Protein AF-A0AAV8XPL7-F1 (afdb_monomer)

Radius of gyration: 22.76 Å; Cα contacts (8 Å, |Δi|>4): 37; chains: 1; bounding box: 47×32×54 Å

Secondary structure (DSSP, 8-state):
-HHHHHHHHHHTTS-S--------TTSS--HHHHHHHHHHHHHHHS---SHHHHHHHHHTT-SSSPPP---TTSS--

Mean predicted aligned error: 12.77 Å

Foldseek 3Di:
DVVVVVVVCCVVVVDVDDDDDDPDPPPPCDPVNVLVVLLVVLCVVDDDPDPVVSVVSQQVSDDVPGDDDDDPVVPDD

Solvent-accessible surface area (backbone atoms only — not comparable to full-atom values): 5019 Å² total; per-residue (Å²): 116,69,66,62,53,58,52,49,39,44,77,67,70,75,42,97,75,83,91,78,87,76,86,60,93,58,83,87,51,52,77,62,54,58,55,50,50,37,31,54,58,35,46,76,78,45,91,61,88,50,78,72,40,47,53,54,34,42,36,69,34,34,87,80,80,51,53,87,82,82,70,67,86,80,57,90,123

InterPro domains:
  IPR057191 Domain of unknown function DUF7869 [PF25273] (2-68)

Nearest PDB structures (foldseek):
  6vlz-assembly1_AS  TM=4.008E-01  e=9.755E+00  Homo sapiens

Structure (mmCIF, N/CA/C/O backbone):
data_AF-A0AAV8XPL7-F1
#
_entry.id   AF-A0AAV8XPL7-F1
#
loop_
_atom_site.group_PDB
_atom_site.id
_atom_site.type_symbol
_atom_site.label_atom_id
_atom_site.label_alt_id
_atom_site.label_comp_id
_atom_site.label_asym_id
_atom_site.label_entity_id
_atom_site.label_seq_id
_atom_site.pdbx_PDB_ins_code
_atom_site.Cartn_x
_atom_site.Cartn_y
_atom_site.Cartn_z
_atom_site.occupancy
_atom_site.B_iso_or_equiv
_atom_site.auth_seq_id
_atom_site.auth_comp_id
_atom_site.auth_asym_id
_atom_site.auth_atom_id
_atom_site.pdbx_PDB_model_num
ATOM 1 N N . MET A 1 1 ? 10.601 8.166 -19.678 1.00 65.69 1 MET A N 1
ATOM 2 C CA . MET A 1 1 ? 11.764 9.085 -19.632 1.00 65.69 1 MET A CA 1
ATOM 3 C C . MET A 1 1 ? 13.082 8.338 -19.441 1.00 65.69 1 MET A C 1
ATOM 5 O O . MET A 1 1 ? 13.968 8.548 -20.250 1.00 65.69 1 MET A O 1
ATOM 9 N N . VAL A 1 2 ? 13.200 7.414 -18.476 1.00 78.19 2 VAL A N 1
ATOM 10 C CA . VAL A 1 2 ? 14.434 6.622 -18.244 1.00 78.19 2 VAL A CA 1
ATOM 11 C C . VAL A 1 2 ? 14.878 5.808 -19.469 1.00 78.19 2 VAL A C 1
ATOM 13 O O . VAL A 1 2 ? 16.054 5.803 -19.797 1.00 78.19 2 VAL A O 1
ATOM 16 N N . ILE A 1 3 ? 13.938 5.211 -20.210 1.00 82.12 3 ILE A N 1
ATOM 17 C CA . ILE A 1 3 ? 14.237 4.397 -21.404 1.00 82.12 3 ILE A CA 1
ATOM 18 C C . ILE A 1 3 ? 15.039 5.175 -22.463 1.00 82.12 3 ILE A C 1
ATOM 20 O O . ILE A 1 3 ? 15.990 4.637 -23.013 1.00 82.12 3 ILE A O 1
ATOM 24 N N . PHE A 1 4 ? 14.713 6.448 -22.712 1.00 87.44 4 PHE A N 1
ATOM 25 C CA . PHE A 1 4 ? 15.434 7.267 -23.698 1.00 87.44 4 PHE A CA 1
ATOM 26 C C . PHE A 1 4 ? 16.893 7.511 -23.302 1.00 87.44 4 PHE A C 1
ATOM 28 O O . PHE A 1 4 ? 17.765 7.538 -24.163 1.00 87.44 4 PHE A O 1
ATOM 35 N N . VAL A 1 5 ? 17.160 7.644 -22.000 1.00 88.88 5 VAL A N 1
ATOM 36 C CA . VAL A 1 5 ? 18.520 7.800 -21.476 1.00 88.88 5 VAL A CA 1
ATOM 37 C C . VAL A 1 5 ? 19.299 6.498 -21.648 1.00 88.88 5 VAL A C 1
ATOM 39 O O . VAL A 1 5 ? 20.411 6.531 -22.155 1.00 88.88 5 VAL A O 1
ATOM 42 N N . LEU A 1 6 ? 18.703 5.346 -21.325 1.00 86.38 6 LEU A N 1
ATOM 43 C CA . LEU A 1 6 ? 19.366 4.047 -21.507 1.00 86.38 6 LEU A CA 1
ATOM 44 C C . LEU A 1 6 ? 19.728 3.791 -22.978 1.00 86.38 6 LEU A C 1
ATOM 46 O O . LEU A 1 6 ? 20.839 3.362 -23.267 1.00 86.38 6 LEU A O 1
ATOM 50 N N . VAL A 1 7 ? 18.826 4.126 -23.907 1.00 85.62 7 VAL A N 1
ATOM 51 C CA . VAL A 1 7 ? 19.087 4.023 -25.352 1.00 85.62 7 VAL A CA 1
ATOM 52 C C . VAL A 1 7 ? 20.223 4.955 -25.780 1.00 85.62 7 VAL A C 1
ATOM 54 O O . VAL A 1 7 ? 21.096 4.539 -26.535 1.00 85.62 7 VAL A O 1
ATOM 57 N N . PHE A 1 8 ? 20.255 6.190 -25.272 1.00 90.94 8 PHE A N 1
ATOM 58 C CA . PHE A 1 8 ? 21.341 7.129 -25.557 1.00 90.94 8 PHE A CA 1
ATOM 59 C C . PHE A 1 8 ? 22.710 6.597 -25.101 1.00 90.94 8 PHE A C 1
ATOM 61 O O . PHE A 1 8 ? 23.673 6.702 -25.853 1.00 90.94 8 PHE A O 1
ATOM 68 N N . LEU A 1 9 ? 22.802 5.987 -23.912 1.00 90.00 9 LEU A N 1
ATOM 69 C CA . LEU A 1 9 ? 24.065 5.434 -23.402 1.00 90.00 9 LEU A CA 1
ATOM 70 C C . LEU A 1 9 ? 24.604 4.277 -24.257 1.00 90.00 9 LEU A C 1
ATOM 72 O O . LEU A 1 9 ? 25.815 4.188 -24.450 1.00 90.00 9 LEU A O 1
ATOM 76 N N . VAL A 1 10 ? 23.718 3.423 -24.781 1.00 87.56 10 VAL A N 1
ATOM 77 C CA . VAL A 1 10 ? 24.107 2.318 -25.675 1.00 87.56 10 VAL A CA 1
ATOM 78 C C . VAL A 1 10 ? 24.568 2.854 -27.028 1.00 87.56 10 VAL A C 1
ATOM 80 O O . VAL A 1 10 ? 25.600 2.436 -27.540 1.00 87.56 10 VAL A O 1
ATOM 83 N N . LEU A 1 11 ? 23.841 3.823 -27.596 1.00 90.25 11 LEU A N 1
ATOM 84 C CA . LEU A 1 11 ? 24.192 4.425 -28.889 1.00 90.25 11 LEU A CA 1
ATOM 85 C C . LEU A 1 11 ? 25.528 5.170 -28.867 1.00 90.25 11 LEU A C 1
ATOM 87 O O . LEU A 1 11 ? 26.157 5.324 -29.908 1.00 90.25 11 LEU A O 1
ATOM 91 N N . HIS A 1 12 ? 25.933 5.658 -27.699 1.00 92.69 12 HIS A N 1
ATOM 92 C CA . HIS A 1 12 ? 27.171 6.405 -27.523 1.00 92.69 12 HIS A CA 1
ATOM 93 C C . HIS A 1 12 ? 28.344 5.522 -27.056 1.00 92.69 12 HIS A C 1
ATOM 95 O O . HIS A 1 12 ? 29.364 6.062 -26.630 1.00 92.69 12 HIS A O 1
ATOM 101 N N . GLU A 1 13 ? 28.175 4.190 -27.107 1.00 87.00 13 GLU A N 1
ATOM 102 C CA . GLU A 1 13 ? 29.161 3.164 -26.723 1.00 87.00 13 GLU A CA 1
ATOM 103 C C . GLU A 1 13 ? 29.703 3.329 -25.291 1.00 87.00 13 GLU A C 1
ATOM 105 O O . GLU A 1 13 ? 30.813 2.920 -24.963 1.00 87.00 13 GLU A O 1
ATOM 110 N N . VAL A 1 14 ? 28.910 3.935 -24.400 1.00 89.25 14 VAL A N 1
ATOM 111 C CA . VAL A 1 14 ? 29.295 4.115 -22.991 1.00 89.25 14 VAL A CA 1
ATOM 112 C C . VAL A 1 14 ? 29.107 2.810 -22.211 1.00 89.25 14 VAL A C 1
ATOM 114 O O . VAL A 1 14 ? 29.811 2.569 -21.231 1.00 89.25 14 VAL A O 1
ATOM 117 N N . CYS A 1 15 ? 28.155 1.970 -22.627 1.00 83.88 15 CYS A N 1
ATOM 118 C CA . CYS A 1 15 ? 27.872 0.661 -22.038 1.00 83.88 15 CYS A CA 1
ATOM 119 C C . CYS A 1 15 ? 27.412 -0.327 -23.121 1.00 83.88 15 CYS A C 1
ATOM 121 O O . CYS A 1 15 ? 26.467 -0.030 -23.851 1.00 83.88 15 CYS A O 1
ATOM 123 N N . ASP A 1 16 ? 28.004 -1.523 -23.153 1.00 82.06 16 ASP A N 1
ATOM 124 C CA . ASP A 1 16 ? 27.648 -2.580 -24.116 1.00 82.06 16 ASP A CA 1
ATOM 125 C C . ASP A 1 16 ? 26.363 -3.328 -23.740 1.00 82.06 16 ASP A C 1
ATOM 127 O O . ASP A 1 16 ? 25.641 -3.847 -24.590 1.00 82.06 16 ASP A O 1
ATOM 131 N N . THR A 1 17 ? 26.065 -3.441 -22.444 1.00 82.38 17 THR A N 1
ATOM 132 C CA . THR A 1 17 ? 24.879 -4.149 -21.949 1.00 82.38 17 THR A CA 1
ATOM 133 C C . THR A 1 17 ? 24.345 -3.451 -20.708 1.00 82.38 17 THR A C 1
ATOM 135 O O . THR A 1 17 ? 25.097 -3.131 -19.790 1.00 82.38 17 THR A O 1
ATOM 138 N N . ILE A 1 18 ? 23.036 -3.201 -20.685 1.00 83.62 18 ILE A N 1
ATOM 139 C CA . ILE A 1 18 ? 22.350 -2.550 -19.569 1.00 83.62 18 ILE A CA 1
ATOM 140 C C . ILE A 1 18 ? 21.270 -3.498 -19.053 1.00 83.62 18 ILE A C 1
ATOM 142 O O . ILE A 1 18 ? 20.254 -3.710 -19.714 1.00 83.62 18 ILE A O 1
ATOM 146 N N . GLU A 1 19 ? 21.465 -4.029 -17.849 1.00 81.12 19 GLU A N 1
ATOM 147 C CA . GLU A 1 19 ? 20.413 -4.727 -17.112 1.00 81.12 19 GLU A CA 1
ATOM 148 C C . GLU A 1 19 ? 19.605 -3.719 -16.298 1.00 81.12 19 GLU A C 1
ATOM 150 O O . GLU A 1 19 ? 20.125 -3.034 -15.416 1.00 81.12 19 GLU A O 1
ATOM 155 N N . TYR A 1 20 ? 18.311 -3.617 -16.601 1.00 78.81 20 TYR A N 1
ATOM 156 C CA . TYR A 1 20 ? 17.406 -2.723 -15.893 1.00 78.81 20 TYR A CA 1
ATOM 157 C C . TYR A 1 20 ? 16.276 -3.516 -15.245 1.00 78.81 20 TYR A C 1
ATOM 159 O O . TYR A 1 20 ? 15.338 -3.966 -15.905 1.00 78.81 20 TYR A O 1
ATOM 167 N N . ASN A 1 21 ? 16.348 -3.651 -13.923 1.00 77.25 21 ASN A N 1
ATOM 168 C CA . ASN A 1 21 ? 15.279 -4.242 -13.132 1.00 77.25 21 ASN A CA 1
ATOM 169 C C . ASN A 1 21 ? 14.192 -3.190 -12.890 1.00 77.25 21 ASN A C 1
ATOM 171 O O . ASN A 1 21 ? 14.357 -2.275 -12.081 1.00 77.25 21 ASN A O 1
ATOM 175 N N . PHE A 1 22 ? 13.068 -3.309 -13.597 1.00 68.00 22 PHE A N 1
ATOM 176 C CA . PHE A 1 22 ? 11.897 -2.480 -13.330 1.00 68.00 22 PHE A CA 1
ATOM 177 C C . PHE A 1 22 ? 11.209 -2.957 -12.050 1.00 68.00 22 PHE A C 1
ATOM 179 O O . PHE A 1 22 ? 10.786 -4.108 -11.946 1.00 68.00 22 PHE A O 1
ATOM 186 N N . LEU A 1 23 ? 11.025 -2.046 -11.095 1.00 62.31 23 LEU A N 1
ATOM 187 C CA . LEU A 1 23 ? 10.086 -2.260 -10.000 1.00 62.31 23 LEU A CA 1
ATOM 188 C C . LEU A 1 23 ? 8.669 -2.174 -10.576 1.00 62.31 23 LEU A C 1
ATOM 190 O O . LEU A 1 23 ? 8.123 -1.088 -10.772 1.00 62.31 23 LEU A O 1
ATOM 194 N N . ILE A 1 24 ? 8.082 -3.325 -10.894 1.00 60.66 24 ILE A N 1
ATOM 195 C CA . ILE A 1 24 ? 6.676 -3.409 -11.288 1.00 60.66 24 ILE A CA 1
ATOM 196 C C . ILE A 1 24 ? 5.833 -3.155 -10.035 1.00 60.66 24 ILE A C 1
ATOM 198 O O . ILE A 1 24 ? 5.967 -3.858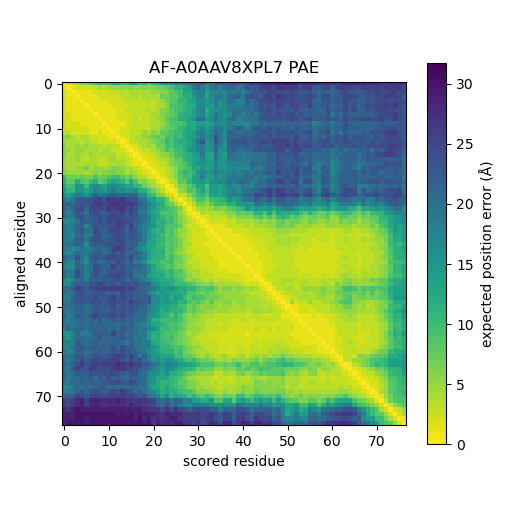 -9.029 1.00 60.66 24 ILE A O 1
ATOM 202 N N . SER A 1 25 ? 4.947 -2.157 -10.091 1.00 58.12 25 SER A N 1
ATOM 203 C CA . SER A 1 25 ? 3.915 -1.975 -9.068 1.00 58.12 25 SER A CA 1
ATOM 204 C C . SER A 1 25 ? 3.067 -3.247 -9.004 1.00 58.12 25 SER A C 1
ATOM 206 O O . SER A 1 25 ? 2.362 -3.571 -9.955 1.00 58.12 25 SER A O 1
ATOM 208 N N . GLY A 1 26 ? 3.192 -3.999 -7.909 1.00 57.12 26 GLY A N 1
ATOM 209 C CA . GLY A 1 26 ? 2.423 -5.223 -7.675 1.00 57.12 26 GLY A CA 1
ATOM 210 C C . GLY A 1 26 ? 3.236 -6.426 -7.200 1.00 57.12 26 GLY A C 1
ATOM 211 O O . GLY A 1 26 ? 2.676 -7.258 -6.500 1.00 57.12 26 GLY A O 1
ATOM 212 N N . HIS A 1 27 ? 4.541 -6.522 -7.485 1.00 57.50 27 HIS A N 1
ATOM 213 C CA . HIS A 1 27 ? 5.287 -7.747 -7.137 1.00 57.50 27 HIS A CA 1
ATOM 214 C C . HIS A 1 27 ? 5.787 -7.799 -5.678 1.00 57.50 27 HIS A C 1
ATOM 216 O O . HIS A 1 27 ? 6.001 -8.883 -5.145 1.00 57.50 27 HIS A O 1
ATOM 222 N N . ASN A 1 28 ? 5.901 -6.634 -5.026 1.00 59.78 28 ASN A N 1
ATOM 223 C CA . ASN A 1 28 ? 6.157 -6.482 -3.582 1.00 59.78 28 ASN A CA 1
ATOM 224 C C . ASN A 1 28 ? 4.921 -6.010 -2.798 1.00 59.78 28 ASN A C 1
ATOM 226 O O . ASN A 1 28 ? 5.036 -5.705 -1.619 1.00 59.78 28 ASN A O 1
ATOM 230 N N . PHE A 1 29 ? 3.763 -5.888 -3.455 1.00 61.06 29 PHE A N 1
ATOM 231 C CA . PHE A 1 29 ? 2.516 -5.492 -2.808 1.00 61.06 29 PHE A CA 1
ATOM 232 C C . PHE A 1 29 ? 1.599 -6.708 -2.794 1.00 61.06 29 PHE A C 1
ATOM 234 O O . PHE A 1 29 ? 0.771 -6.900 -3.689 1.00 61.06 29 PHE A O 1
ATOM 241 N N . MET A 1 30 ? 1.805 -7.573 -1.806 1.00 70.19 30 MET A N 1
ATOM 242 C CA . MET A 1 30 ? 0.910 -8.693 -1.569 1.00 70.19 30 MET A CA 1
ATOM 243 C C . MET A 1 30 ? -0.497 -8.149 -1.301 1.00 70.19 30 MET A C 1
ATOM 245 O O . MET A 1 30 ? -0.676 -7.028 -0.822 1.00 70.19 30 MET A O 1
ATOM 249 N N . CYS A 1 31 ? -1.534 -8.941 -1.580 1.00 69.50 31 CYS A N 1
ATOM 250 C CA . CYS A 1 31 ? -2.907 -8.542 -1.252 1.00 69.50 31 CYS A CA 1
ATOM 251 C C . CYS A 1 31 ? -3.049 -8.146 0.232 1.00 69.50 31 CYS A C 1
ATOM 253 O O . CYS A 1 31 ? -3.799 -7.225 0.546 1.00 69.50 31 CYS A O 1
ATOM 255 N N . CYS A 1 32 ? -2.244 -8.757 1.107 1.00 76.62 32 CYS A N 1
ATOM 256 C CA . CYS A 1 32 ? -2.133 -8.436 2.526 1.00 76.62 32 CYS A CA 1
ATOM 257 C C . CYS A 1 32 ? -1.732 -6.974 2.786 1.00 76.62 32 CYS A C 1
ATOM 259 O O . CYS A 1 32 ? -2.283 -6.345 3.686 1.00 76.62 32 CYS A O 1
ATOM 261 N N . ASP A 1 33 ? -0.823 -6.401 1.990 1.00 82.56 33 ASP A N 1
ATOM 262 C CA . ASP A 1 33 ? -0.351 -5.020 2.173 1.00 82.56 33 ASP A CA 1
ATOM 263 C C . ASP A 1 33 ? -1.480 -4.009 1.966 1.00 82.56 33 ASP A C 1
ATOM 265 O O . ASP A 1 33 ? -1.555 -2.979 2.642 1.00 82.56 33 ASP A O 1
ATOM 269 N N . ARG A 1 34 ? -2.424 -4.333 1.073 1.00 83.25 34 ARG A N 1
ATOM 270 C CA . ARG A 1 34 ? -3.643 -3.542 0.886 1.00 83.25 34 ARG A CA 1
ATOM 271 C C . ARG A 1 34 ? -4.476 -3.524 2.157 1.00 83.25 34 ARG A C 1
ATOM 273 O O . ARG A 1 34 ? -4.931 -2.458 2.567 1.00 83.25 34 ARG A O 1
ATOM 280 N N . ASP A 1 35 ? -4.699 -4.684 2.753 1.00 86.62 35 ASP A N 1
ATOM 281 C CA . ASP A 1 35 ? -5.538 -4.821 3.939 1.00 86.62 35 ASP A CA 1
ATOM 282 C C . ASP A 1 35 ? -4.884 -4.146 5.155 1.00 86.62 35 ASP A C 1
ATOM 284 O O . ASP A 1 35 ? -5.541 -3.371 5.858 1.00 86.62 35 ASP A O 1
ATOM 288 N N . PHE A 1 36 ? -3.567 -4.300 5.326 1.00 85.94 36 PHE A N 1
ATOM 289 C CA . PHE A 1 36 ? -2.806 -3.569 6.343 1.00 85.94 36 PHE A CA 1
ATOM 290 C C . PHE A 1 36 ? -2.874 -2.054 6.146 1.00 85.94 36 PHE A C 1
ATOM 292 O O . PHE A 1 36 ? -3.085 -1.326 7.118 1.00 85.94 36 PHE A O 1
ATOM 299 N N . ALA A 1 37 ? -2.800 -1.561 4.907 1.00 88.25 37 ALA A N 1
ATOM 300 C CA . ALA A 1 37 ? -2.928 -0.133 4.633 1.00 88.25 37 ALA A CA 1
ATOM 301 C C . ALA A 1 37 ? -4.299 0.433 5.061 1.00 88.25 37 ALA A C 1
ATOM 303 O O . ALA A 1 37 ? -4.371 1.559 5.562 1.00 88.25 37 ALA A O 1
ATOM 304 N N . HIS A 1 38 ? -5.389 -0.333 4.915 1.00 89.88 38 HIS A N 1
ATOM 305 C CA . HIS A 1 38 ? -6.716 0.085 5.391 1.00 89.88 38 HIS A CA 1
ATOM 306 C C . HIS A 1 38 ? -6.759 0.183 6.919 1.00 89.88 38 HIS A C 1
ATOM 308 O O . HIS A 1 38 ? -7.252 1.177 7.464 1.00 89.88 38 HIS A O 1
ATOM 314 N N . ILE A 1 39 ? -6.192 -0.810 7.608 1.00 90.69 39 ILE A N 1
ATOM 315 C CA . ILE A 1 39 ? -6.114 -0.842 9.073 1.00 90.69 39 ILE A CA 1
ATOM 316 C C . ILE A 1 39 ? -5.253 0.315 9.593 1.00 90.69 39 ILE A C 1
ATOM 318 O O . ILE A 1 39 ? -5.679 1.046 10.490 1.00 90.69 39 ILE A O 1
ATOM 322 N N . GLU A 1 40 ? -4.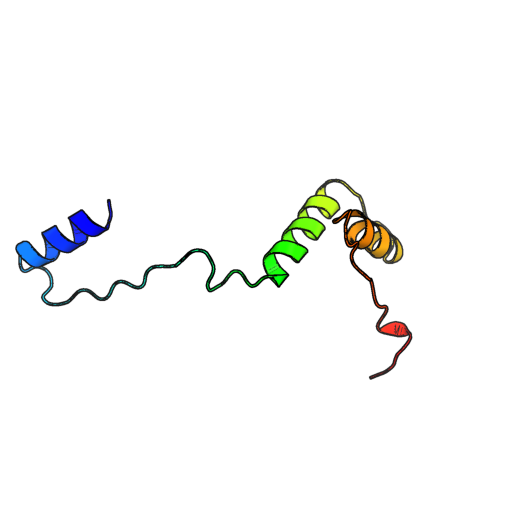080 0.556 9.004 1.00 90.25 40 GLU A N 1
ATOM 323 C CA . GLU A 1 40 ? -3.214 1.676 9.381 1.00 90.25 40 GLU A CA 1
ATOM 324 C C . GLU A 1 40 ? -3.884 3.030 9.147 1.00 90.25 40 GLU A C 1
ATOM 326 O O . GLU A 1 40 ? -3.837 3.911 10.014 1.00 90.25 40 GLU A O 1
ATOM 331 N N . LYS A 1 41 ? -4.560 3.201 8.005 1.00 90.94 41 LYS A N 1
ATOM 332 C CA . LYS A 1 41 ? -5.321 4.419 7.707 1.00 90.94 41 LYS A CA 1
ATOM 333 C C . LYS A 1 41 ? -6.413 4.656 8.752 1.00 90.94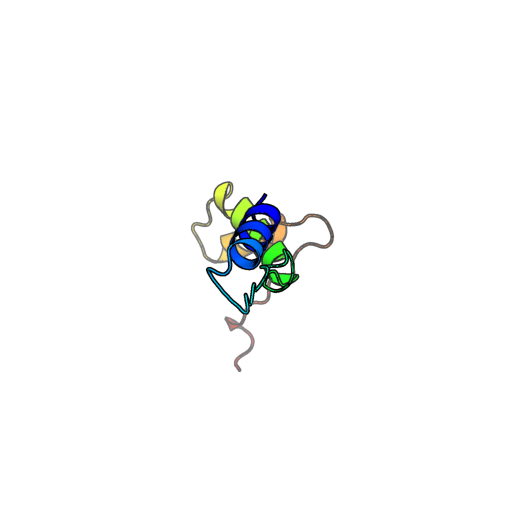 41 LYS A C 1
ATOM 335 O O . LYS A 1 41 ? -6.587 5.793 9.195 1.00 90.94 41 LYS A O 1
ATOM 340 N N . ARG A 1 42 ? -7.116 3.605 9.188 1.00 90.44 42 ARG A N 1
ATOM 341 C CA . ARG A 1 42 ? -8.147 3.692 10.234 1.00 90.44 42 ARG A CA 1
ATOM 342 C C . ARG A 1 42 ?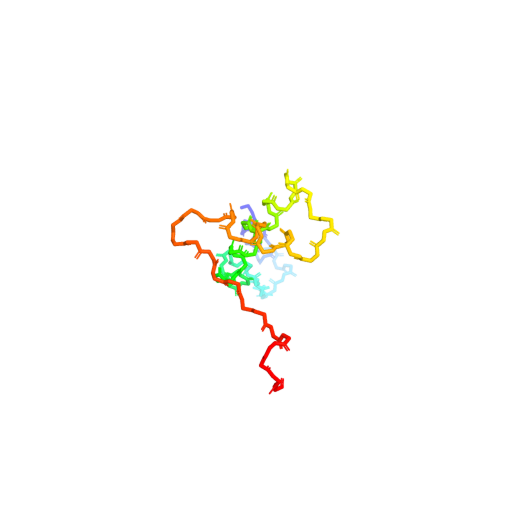 -7.553 3.996 11.611 1.00 90.44 42 ARG A C 1
ATOM 344 O O . ARG A 1 42 ? -8.094 4.832 12.334 1.00 90.44 42 ARG A O 1
ATOM 351 N N . LYS A 1 43 ? -6.406 3.404 11.943 1.00 90.19 43 LYS A N 1
ATOM 352 C CA . LYS A 1 43 ? -5.667 3.662 13.190 1.00 90.19 43 LYS A CA 1
ATOM 353 C C . LYS A 1 43 ? -5.242 5.129 13.337 1.00 90.19 43 LYS A C 1
ATOM 355 O O . LYS A 1 43 ? -5.178 5.633 14.450 1.00 90.19 43 LYS A O 1
ATOM 360 N N . ARG A 1 44 ? -4.991 5.851 12.237 1.00 89.44 44 ARG A N 1
ATOM 361 C CA . ARG A 1 44 ? -4.655 7.291 12.293 1.00 89.44 44 ARG A CA 1
ATOM 362 C C . ARG A 1 44 ? -5.808 8.168 12.789 1.0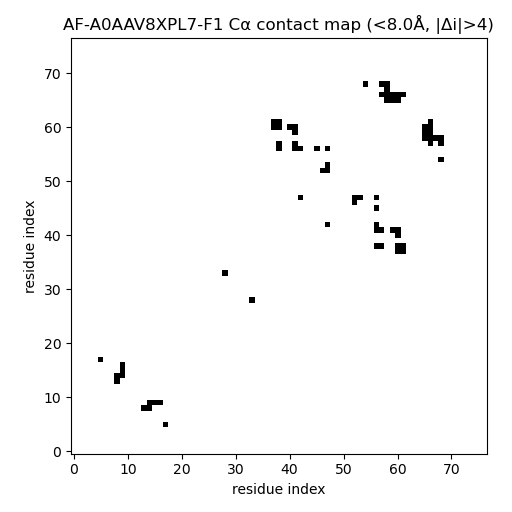0 89.44 44 ARG A C 1
ATOM 364 O O . ARG A 1 44 ? -5.550 9.221 13.361 1.00 89.44 44 ARG A O 1
ATOM 371 N N . VAL A 1 45 ? -7.058 7.756 12.565 1.00 89.62 45 VAL A N 1
ATOM 372 C CA . VAL A 1 45 ? -8.256 8.525 12.958 1.00 89.62 45 VAL A CA 1
ATOM 373 C C . VAL A 1 45 ? -8.921 8.004 14.233 1.00 89.62 45 VAL A C 1
ATOM 375 O O . VAL A 1 45 ? -9.708 8.720 14.845 1.00 89.62 45 VAL A O 1
ATOM 378 N N . MET A 1 46 ? -8.604 6.779 14.657 1.00 87.56 46 MET A N 1
ATOM 379 C CA . MET A 1 46 ? -9.154 6.146 15.855 1.00 87.56 46 MET A CA 1
ATOM 380 C C . MET A 1 46 ? -8.045 5.918 16.887 1.00 87.56 46 MET A C 1
ATOM 382 O O . MET A 1 46 ? -7.087 5.193 16.632 1.00 87.56 46 MET A O 1
ATOM 386 N N . LYS A 1 47 ? -8.180 6.511 18.078 1.00 84.25 47 LYS A N 1
ATOM 387 C CA . LYS A 1 47 ? -7.257 6.249 19.190 1.00 84.25 47 LYS A CA 1
ATOM 388 C C . LYS A 1 47 ? -7.551 4.872 19.784 1.00 84.25 47 LYS A C 1
ATOM 390 O O . LYS A 1 47 ? -8.638 4.661 20.308 1.00 84.25 47 LYS A O 1
ATOM 395 N N . ALA A 1 48 ? -6.574 3.971 19.734 1.00 86.19 48 ALA A N 1
ATOM 396 C CA . ALA A 1 48 ? -6.586 2.732 20.506 1.00 86.19 48 ALA A CA 1
ATOM 397 C C . ALA A 1 48 ? -5.750 2.938 21.773 1.00 86.19 48 ALA A C 1
ATOM 399 O O . ALA A 1 48 ? -4.550 3.198 21.672 1.00 86.19 48 ALA A O 1
ATOM 400 N N . ILE A 1 49 ? -6.389 2.878 22.944 1.00 85.88 49 ILE A N 1
ATOM 401 C CA . ILE A 1 49 ? -5.729 3.071 24.248 1.00 85.88 49 ILE A CA 1
ATOM 402 C C . ILE A 1 49 ? -5.554 1.718 24.942 1.00 85.88 49 ILE A C 1
ATOM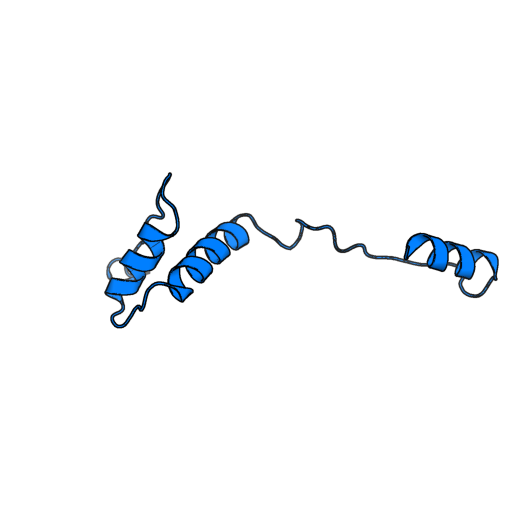 404 O O . ILE A 1 49 ? -4.526 1.468 25.567 1.00 85.88 49 ILE A O 1
ATOM 408 N N . ILE A 1 50 ? -6.542 0.833 24.796 1.00 87.12 50 ILE A N 1
ATOM 409 C CA . ILE A 1 50 ? -6.562 -0.514 25.372 1.00 87.12 50 ILE A CA 1
ATOM 410 C C . ILE A 1 50 ? -6.413 -1.534 24.228 1.00 87.12 50 ILE A C 1
ATOM 412 O O . ILE A 1 50 ? -6.905 -1.268 23.129 1.00 87.12 50 ILE A O 1
ATOM 416 N N . PRO A 1 51 ? -5.800 -2.718 24.440 1.00 83.38 51 PRO A N 1
ATOM 417 C CA . PRO A 1 51 ? -5.705 -3.756 23.406 1.00 83.38 51 PRO A CA 1
ATOM 418 C C . PRO A 1 51 ? -7.046 -4.088 22.738 1.00 83.38 51 PRO A C 1
ATOM 420 O O . PRO A 1 51 ? -7.113 -4.208 21.520 1.00 83.38 51 PRO A O 1
ATOM 423 N N . ASN A 1 52 ? -8.137 -4.103 23.509 1.00 85.56 52 ASN A N 1
ATOM 424 C CA . ASN A 1 52 ? -9.489 -4.342 23.000 1.00 85.56 52 ASN A CA 1
ATOM 425 C C . ASN A 1 52 ? -9.973 -3.267 21.999 1.00 85.56 52 ASN A C 1
ATOM 427 O O . ASN A 1 52 ? -10.795 -3.536 21.125 1.00 85.56 52 ASN A O 1
ATOM 431 N N . ASP A 1 53 ? -9.452 -2.040 22.076 1.00 86.75 53 ASP A N 1
ATOM 432 C CA . ASP A 1 53 ? -9.772 -1.001 21.092 1.00 86.75 53 ASP A CA 1
ATOM 433 C C . ASP A 1 53 ? -9.134 -1.298 19.734 1.00 86.75 53 ASP A C 1
ATOM 435 O O . ASP A 1 53 ? -9.662 -0.880 18.706 1.00 86.75 53 ASP A O 1
ATOM 439 N N . LEU A 1 54 ? -8.045 -2.072 19.698 1.00 87.31 54 LEU A N 1
ATOM 440 C CA . LEU A 1 54 ? -7.431 -2.499 18.446 1.00 87.31 54 LEU A CA 1
ATOM 441 C C . LEU A 1 54 ? -8.370 -3.415 17.647 1.00 87.31 54 LEU A C 1
ATOM 443 O O . LEU A 1 54 ? -8.436 -3.292 16.426 1.00 87.31 54 LEU A O 1
ATOM 447 N N . HIS A 1 55 ? -9.179 -4.239 18.322 1.00 88.62 55 HIS A N 1
ATOM 448 C CA . HIS A 1 55 ? -10.221 -5.044 17.673 1.00 88.62 55 HIS A CA 1
ATOM 449 C C . HIS A 1 55 ? -11.248 -4.151 16.974 1.00 88.62 55 HIS A C 1
ATOM 451 O O . HIS A 1 55 ? -11.641 -4.417 15.838 1.00 88.62 55 HIS A O 1
ATOM 457 N N . LYS A 1 56 ? -11.638 -3.042 17.614 1.00 88.38 56 LYS A N 1
ATOM 458 C CA . LYS A 1 56 ? -12.551 -2.046 17.028 1.00 88.38 56 LYS A CA 1
ATOM 459 C C . LYS A 1 56 ? -11.910 -1.301 15.855 1.00 88.38 56 LYS A C 1
ATOM 461 O O . LYS A 1 56 ? -12.585 -1.009 14.868 1.00 88.38 56 LYS A O 1
ATOM 466 N N . VAL A 1 57 ? -10.610 -1.008 15.930 1.00 89.88 57 VAL A N 1
ATOM 467 C CA . VAL A 1 57 ? -9.862 -0.402 14.816 1.00 89.88 57 VAL A CA 1
ATOM 468 C C . VAL A 1 57 ? -9.854 -1.337 13.609 1.00 89.88 57 VAL A C 1
ATOM 470 O O . VAL A 1 57 ? -10.165 -0.888 12.509 1.00 89.88 57 VAL A O 1
ATOM 473 N N . ILE A 1 58 ? -9.541 -2.618 13.813 1.00 90.12 58 ILE A N 1
ATOM 474 C CA . ILE A 1 58 ? -9.430 -3.610 12.737 1.00 90.12 58 ILE A CA 1
ATOM 475 C C . ILE A 1 58 ? -10.807 -3.896 12.125 1.00 90.12 58 ILE A C 1
ATOM 477 O O . ILE A 1 58 ? -10.978 -3.731 10.922 1.00 90.12 58 ILE A O 1
ATOM 481 N N . THR A 1 59 ? -11.818 -4.217 12.934 1.00 89.75 59 THR A N 1
ATOM 482 C CA . THR A 1 59 ? -13.186 -4.478 12.437 1.00 89.75 59 THR A CA 1
ATOM 483 C C . THR A 1 59 ? -13.801 -3.279 11.709 1.00 89.75 59 THR A C 1
ATOM 485 O O . THR A 1 59 ? -14.489 -3.463 10.712 1.00 89.75 59 THR A O 1
ATOM 488 N N . SER A 1 60 ? -13.517 -2.042 12.139 1.00 88.94 60 SER A N 1
ATOM 489 C CA . SER A 1 60 ? -14.025 -0.830 11.474 1.00 88.94 60 SER A CA 1
ATOM 490 C C . SER A 1 60 ? -13.182 -0.343 10.289 1.00 88.94 60 SER A C 1
ATOM 492 O O . SER A 1 60 ? -13.534 0.666 9.671 1.00 88.94 60 SER A O 1
ATOM 494 N N . ALA A 1 61 ? -12.067 -1.008 9.967 1.00 89.62 61 ALA A N 1
ATOM 495 C CA . ALA A 1 61 ? -11.195 -0.613 8.860 1.00 89.62 61 ALA A CA 1
ATOM 496 C C . ALA A 1 61 ? -11.774 -0.964 7.479 1.00 89.62 61 ALA A C 1
ATOM 498 O O . ALA A 1 61 ? -11.420 -0.318 6.490 1.00 89.62 61 ALA A O 1
ATOM 499 N N . LYS A 1 62 ? -12.674 -1.951 7.406 1.00 85.69 62 LYS A N 1
ATOM 500 C CA . LYS A 1 62 ? -13.333 -2.405 6.176 1.00 85.69 62 LYS A CA 1
ATOM 501 C C . LYS A 1 62 ? -14.798 -2.722 6.464 1.00 85.69 62 LYS A C 1
ATOM 503 O O . LYS A 1 62 ? -15.100 -3.355 7.466 1.00 85.69 62 LYS A O 1
ATOM 508 N N . TYR A 1 63 ? -15.696 -2.248 5.602 1.00 77.00 63 TYR A N 1
ATOM 509 C CA . TYR A 1 63 ? -17.142 -2.395 5.797 1.00 77.00 63 TYR A CA 1
ATOM 510 C C . TYR A 1 63 ? -17.684 -3.721 5.240 1.00 77.00 63 TYR A C 1
ATOM 512 O O . TYR A 1 63 ? -18.572 -4.301 5.851 1.00 77.00 63 TYR A O 1
ATOM 520 N N . ASP A 1 64 ? -17.135 -4.217 4.121 1.00 78.50 64 ASP A N 1
ATOM 521 C CA . ASP A 1 64 ? -17.623 -5.436 3.465 1.00 78.50 64 ASP A CA 1
ATOM 522 C C . ASP A 1 64 ? -16.513 -6.193 2.690 1.00 78.50 64 ASP A C 1
ATOM 524 O O . ASP A 1 64 ? -15.88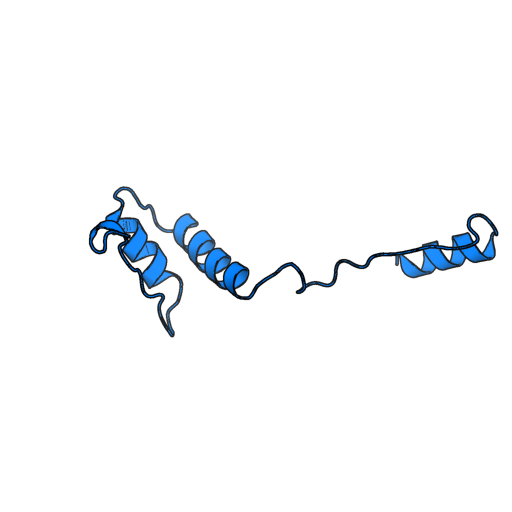6 -5.614 1.792 1.00 78.50 64 ASP A O 1
ATOM 528 N N . PRO A 1 65 ? -16.213 -7.464 3.023 1.00 78.81 65 PRO A N 1
ATOM 529 C CA . PRO A 1 65 ? -16.464 -8.088 4.322 1.00 78.81 65 PRO A CA 1
ATOM 530 C C . PRO A 1 65 ? -15.558 -7.460 5.404 1.00 78.81 65 PRO A C 1
ATOM 532 O O . PRO A 1 65 ? -14.403 -7.124 5.106 1.00 78.81 65 PRO A O 1
ATOM 535 N N . PRO A 1 66 ? -16.045 -7.287 6.647 1.00 85.81 66 PRO A N 1
ATOM 536 C CA . PRO A 1 66 ? -15.227 -6.808 7.757 1.00 85.81 66 PRO A CA 1
ATOM 537 C C . PRO A 1 66 ? -14.123 -7.811 8.115 1.00 85.81 66 PRO A C 1
ATOM 539 O O . PRO A 1 66 ? -14.240 -9.009 7.862 1.00 85.81 66 PRO A O 1
ATOM 542 N N . PHE A 1 67 ? -13.036 -7.315 8.709 1.00 88.25 67 PHE A N 1
ATOM 543 C CA . PHE A 1 67 ? -11.933 -8.165 9.158 1.00 88.25 67 PHE A CA 1
ATOM 544 C C . PHE A 1 67 ? -12.319 -8.956 10.415 1.00 88.25 67 PHE A C 1
ATOM 546 O O . PHE A 1 67 ? -12.799 -8.379 11.391 1.00 88.25 67 PHE A O 1
ATOM 553 N N . GLU A 1 68 ? -12.049 -10.261 10.406 1.00 87.25 68 GLU A N 1
ATOM 554 C CA . GLU A 1 68 ? -12.162 -11.128 11.579 1.00 87.25 68 GLU A CA 1
ATOM 555 C C . GLU A 1 68 ? -10.887 -11.026 1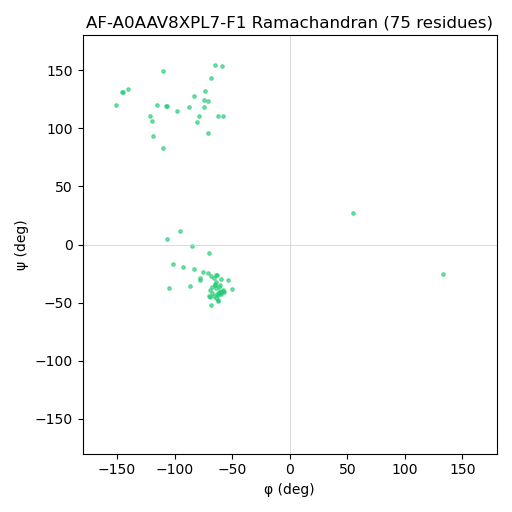2.428 1.00 87.25 68 GLU A C 1
ATOM 557 O O . GLU A 1 68 ? -9.773 -11.157 11.917 1.00 87.25 68 GLU A O 1
ATOM 562 N N . VAL A 1 69 ? -11.037 -10.761 13.728 1.00 86.25 69 VAL A N 1
ATOM 563 C CA . VAL A 1 69 ? -9.908 -10.630 14.659 1.00 86.25 69 VAL A CA 1
ATOM 564 C C . VAL A 1 69 ? -9.863 -11.859 15.556 1.00 86.25 69 VAL A C 1
ATOM 566 O O . VAL A 1 69 ? -10.808 -12.108 16.299 1.00 86.25 69 VAL A O 1
ATOM 569 N N . ILE A 1 70 ? -8.762 -12.610 15.495 1.00 85.00 70 ILE A N 1
ATOM 570 C CA . ILE A 1 70 ? -8.563 -13.847 16.259 1.00 85.00 70 ILE A CA 1
ATOM 571 C C . ILE A 1 70 ? -7.569 -13.591 17.395 1.00 85.00 70 ILE A C 1
ATOM 573 O O . ILE A 1 70 ? -6.402 -13.278 17.150 1.00 85.00 70 ILE A O 1
ATOM 577 N N . ASP A 1 71 ? -8.012 -13.779 18.638 1.00 81.75 71 ASP A N 1
ATOM 578 C CA . ASP A 1 71 ? -7.148 -13.708 19.817 1.00 81.75 71 ASP A CA 1
ATOM 579 C C . ASP A 1 71 ? -6.331 -14.991 19.992 1.00 81.75 71 ASP A C 1
ATOM 581 O O . ASP A 1 71 ? -6.846 -16.038 20.386 1.00 81.75 71 ASP A O 1
ATOM 585 N N . LYS A 1 72 ? -5.014 -14.900 19.783 1.00 68.88 72 LYS A N 1
ATOM 586 C CA . LYS A 1 72 ? -4.085 -16.019 20.035 1.00 68.88 72 LYS A CA 1
ATOM 587 C C . LYS A 1 72 ? -3.880 -16.350 21.522 1.00 68.88 72 LYS A C 1
ATOM 589 O O . LYS A 1 72 ? -3.263 -17.356 21.832 1.00 68.88 72 LYS A O 1
ATOM 594 N N . SER A 1 73 ? -4.411 -15.542 22.442 1.00 64.12 73 SER A N 1
ATOM 595 C CA . SER A 1 73 ? -4.337 -15.785 23.895 1.00 64.12 73 SER A CA 1
ATOM 596 C C . SER A 1 73 ? -5.167 -17.000 24.346 1.00 64.12 73 SER 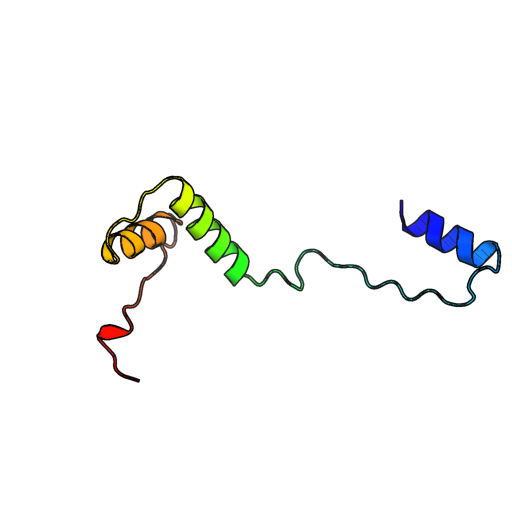A C 1
ATOM 598 O O . SER A 1 73 ? -4.839 -17.645 25.337 1.00 64.12 73 SER A O 1
ATOM 600 N N . VAL A 1 74 ? -6.234 -17.341 23.613 1.00 56.94 74 VAL A N 1
ATOM 601 C CA . VAL A 1 74 ? -7.179 -18.403 24.011 1.00 56.94 74 VAL A CA 1
ATOM 602 C C . VAL A 1 74 ? -6.821 -19.771 23.418 1.00 56.94 74 VAL A C 1
ATOM 604 O O . VAL A 1 74 ? -7.204 -20.794 23.974 1.00 56.94 74 VAL A O 1
ATOM 607 N N . ASN A 1 75 ? -6.017 -19.811 22.353 1.00 49.22 75 ASN A N 1
ATOM 608 C CA . ASN A 1 75 ? -5.577 -21.055 21.726 1.00 49.22 75 ASN A CA 1
ATOM 609 C C . ASN A 1 75 ? -4.054 -21.151 21.803 1.00 49.22 75 ASN A C 1
ATOM 611 O O . ASN A 1 75 ? -3.348 -20.626 20.945 1.00 49.22 75 ASN A O 1
ATOM 615 N N . GLY A 1 76 ? -3.564 -21.808 22.855 1.00 49.06 76 GLY A N 1
ATOM 616 C CA . GLY A 1 76 ? -2.151 -22.120 23.013 1.00 49.06 76 GLY A CA 1
ATOM 617 C C . GLY A 1 76 ? -1.662 -23.044 21.901 1.00 49.06 76 GLY A C 1
ATOM 618 O O . GLY A 1 76 ? -2.034 -24.214 21.878 1.00 49.06 76 GLY A O 1
ATOM 619 N N . PHE A 1 77 ? -0.824 -22.503 21.019 1.00 40.41 77 PHE A N 1
ATOM 620 C CA . PHE A 1 77 ? 0.146 -23.217 20.190 1.00 40.41 77 PHE A CA 1
ATOM 621 C C . PHE A 1 77 ? 1.358 -22.315 19.963 1.00 40.41 77 PHE A C 1
ATOM 623 O O . PHE A 1 77 ? 1.152 -21.126 19.618 1.00 40.41 77 PHE A O 1
#

pLDDT: mean 80.29, std 11.98, range [40.41, 92.69]

Organism: NCBI:txid1586634

Sequence (77 aa):
MVIFVLVFLVLHEVCDTIEYNFLISGHNFMCCDRDFAHIEKRKRVMKAIIPNDLHKVITSAKYDPPFEVIDKSVNGF